Protein AF-W7N283-F1 (afdb_monomer)

Mean predicted aligned error: 11.74 Å

Radius of gyration: 23.72 Å; Cα contacts (8 Å, |Δi|>4): 225; chains: 1; bounding box: 65×32×46 Å

Organism: Gibberella moniliformis (strain M3125 / FGSC 7600) (NCBI:txid334819)

Nearest PDB structures (foldseek):
  5mqs-assembly1_A  TM=9.703E-01  e=4.612E-09  Bacteroides thetaiotaomicron
  6m5a-assembly1_A  TM=9.290E-01  e=7.933E-05  Bifidobacterium longum

Foldseek 3Di:
DDDDPPPCPPPPPDPVVCCVVCNAQNFDDDPDQKTKGFHPHDPPDQKDKDWQDDDLNWIKIWMAHLACPPPVPGHFIFIDTNNHTQDTDNYGGIDMGGNDHRDDDPDDPDDQQFDLPQPPPVDDDADDDDDDPVDDRSVVVHRDRPPPDDD

pLDDT: mean 85.56, std 13.56, range [45.06, 98.5]

Sequence (151 aa):
MYDGYDHSGDYYHSTFVDNVLVGLIGIRVQSGETVVVDPLTPLKWVYFAVENVAYNGHSITALWDRTGSVYDRDEGLKVYVDGQLAGSRETIGLIKIKVGPSVPTPVSPQTNIVANGQRDPRLPLAFASYTSPADHPMQAMNGMIFRIGIP

Solvent-accessible surface area (backbone atoms only — not comparable to full-atom values): 9538 Å² total; per-residue (Å²): 134,94,80,57,94,84,62,68,82,80,70,79,88,70,65,61,67,52,48,44,44,46,54,35,50,13,51,41,89,53,100,61,44,38,41,34,39,37,44,66,63,64,88,85,61,57,62,53,74,48,68,74,42,79,50,63,67,40,35,35,29,47,35,36,23,73,77,15,76,87,78,76,71,53,56,15,30,38,33,26,48,70,86,39,83,60,49,73,38,84,54,89,45,76,45,79,35,77,72,48,77,70,42,85,70,84,77,72,90,76,73,84,45,63,40,75,64,65,90,45,89,92,48,94,80,61,84,64,90,79,93,50,96,88,59,57,48,45,68,81,54,57,68,38,72,56,83,82,80,75,132

Structure (mmCIF, N/CA/C/O backbone):
data_AF-W7N283-F1
#
_entry.id   AF-W7N283-F1
#
loop_
_atom_site.group_PDB
_atom_site.id
_atom_site.type_symbol
_atom_site.label_atom_id
_atom_site.label_alt_id
_atom_site.label_comp_id
_atom_site.label_asym_id
_atom_site.label_entity_id
_atom_site.label_seq_id
_atom_site.pdbx_PDB_ins_code
_atom_site.Cartn_x
_atom_site.Cartn_y
_atom_site.Cartn_z
_atom_site.occupancy
_atom_site.B_iso_or_equiv
_atom_site.auth_seq_id
_atom_site.auth_comp_id
_atom_site.auth_asym_id
_atom_site.auth_atom_id
_atom_site.pdbx_PDB_model_num
ATOM 1 N N . MET A 1 1 ? 27.166 9.448 -29.337 1.00 45.06 1 MET A N 1
ATOM 2 C CA . MET A 1 1 ? 25.840 9.313 -28.700 1.00 45.06 1 MET A CA 1
ATOM 3 C C . MET A 1 1 ? 25.555 7.827 -28.689 1.00 45.06 1 MET A C 1
ATOM 5 O O . MET A 1 1 ? 25.587 7.232 -29.755 1.00 45.06 1 MET A O 1
ATOM 9 N N . TYR A 1 2 ? 25.516 7.226 -27.504 1.00 48.88 2 TYR A N 1
ATOM 10 C CA . TYR A 1 2 ? 25.579 5.777 -27.319 1.00 48.88 2 TYR A CA 1
ATOM 11 C C . TYR A 1 2 ? 24.208 5.152 -27.582 1.00 48.88 2 TYR A C 1
ATOM 13 O O . TYR A 1 2 ? 23.325 5.281 -26.747 1.00 48.88 2 TYR A O 1
ATOM 21 N N . ASP A 1 3 ? 24.043 4.501 -28.729 1.00 55.91 3 ASP A N 1
ATOM 22 C CA . ASP A 1 3 ? 22.930 3.588 -28.976 1.00 55.91 3 ASP A CA 1
ATOM 23 C C . ASP A 1 3 ? 23.495 2.373 -29.718 1.00 55.91 3 ASP A C 1
ATOM 25 O O . ASP A 1 3 ? 23.913 2.465 -30.873 1.00 55.91 3 ASP A O 1
ATOM 29 N N . GLY A 1 4 ? 23.671 1.276 -28.987 1.00 66.06 4 GLY A N 1
ATOM 30 C CA . GLY A 1 4 ? 24.240 0.019 -29.470 1.00 66.06 4 GLY A CA 1
ATOM 31 C C . GLY A 1 4 ? 23.331 -1.148 -29.097 1.00 66.06 4 GLY A C 1
ATOM 32 O O . GLY A 1 4 ? 22.400 -0.986 -28.315 1.00 66.06 4 GLY A O 1
ATOM 33 N N . TYR A 1 5 ? 23.587 -2.329 -29.656 1.00 57.75 5 TYR A N 1
ATOM 34 C CA . TYR A 1 5 ? 22.821 -3.539 -29.338 1.00 57.75 5 TYR A CA 1
ATOM 35 C C . TYR A 1 5 ? 22.898 -3.820 -27.818 1.00 57.75 5 TYR A C 1
ATOM 37 O O . TYR A 1 5 ? 23.994 -3.785 -27.263 1.00 57.75 5 TYR A O 1
ATOM 45 N N . ASP A 1 6 ? 21.749 -4.020 -27.158 1.00 62.41 6 ASP A N 1
ATOM 46 C CA . ASP A 1 6 ? 21.563 -4.147 -25.691 1.00 62.41 6 ASP A CA 1
ATOM 47 C C . ASP A 1 6 ? 21.794 -2.887 -24.821 1.00 62.41 6 ASP A C 1
ATOM 49 O O . ASP A 1 6 ? 21.876 -2.962 -23.593 1.00 62.41 6 ASP A O 1
ATOM 53 N N . HIS A 1 7 ? 21.817 -1.688 -25.408 1.00 61.50 7 HIS A N 1
ATOM 54 C CA . HIS A 1 7 ? 21.704 -0.443 -24.637 1.00 61.50 7 HIS A CA 1
ATOM 55 C C . HIS A 1 7 ? 20.257 -0.231 -24.135 1.00 61.50 7 HIS A C 1
ATOM 57 O O . HIS A 1 7 ? 19.305 -0.281 -24.908 1.00 61.50 7 HIS A O 1
ATOM 63 N N . SER A 1 8 ? 20.095 0.062 -22.837 1.00 62.81 8 SER A N 1
ATOM 64 C CA . SER A 1 8 ? 18.826 0.471 -22.196 1.00 62.81 8 SER A CA 1
ATOM 65 C C . SER A 1 8 ? 17.710 -0.582 -22.063 1.00 62.81 8 SER A C 1
ATOM 67 O O . SER A 1 8 ? 16.591 -0.217 -21.704 1.00 62.81 8 SER A O 1
ATOM 69 N N . GLY A 1 9 ? 17.994 -1.875 -22.263 1.00 65.69 9 GLY A N 1
ATOM 70 C CA . GLY A 1 9 ? 16.989 -2.951 -22.148 1.00 65.69 9 GLY A CA 1
ATOM 71 C C . GLY A 1 9 ? 16.265 -3.009 -20.793 1.00 65.69 9 GLY A C 1
ATOM 72 O O . GLY A 1 9 ? 15.058 -3.228 -20.756 1.00 65.69 9 GLY A O 1
ATOM 73 N N . ASP A 1 10 ? 16.978 -2.691 -19.708 1.00 67.38 10 ASP A N 1
ATOM 74 C CA . ASP A 1 10 ? 16.453 -2.664 -18.333 1.00 67.38 10 ASP A CA 1
ATOM 75 C C . ASP A 1 10 ? 16.477 -1.250 -17.724 1.00 67.38 10 ASP A C 1
ATOM 77 O O . ASP A 1 10 ? 16.678 -1.066 -16.520 1.00 67.38 10 ASP A O 1
ATOM 81 N N . TYR A 1 11 ? 16.343 -0.212 -18.557 1.00 70.50 11 TYR A N 1
ATOM 82 C CA . TYR A 1 11 ? 16.457 1.174 -18.107 1.00 70.50 11 TYR A CA 1
ATOM 83 C C . TYR A 1 11 ? 15.314 1.566 -17.156 1.00 70.50 11 TYR A C 1
ATOM 85 O O . TYR A 1 11 ? 14.229 1.979 -17.565 1.00 70.50 11 TYR A O 1
ATOM 93 N N . TYR A 1 12 ? 15.585 1.475 -15.854 1.00 61.34 12 TYR A N 1
ATOM 94 C CA . TYR A 1 12 ? 14.655 1.812 -14.780 1.00 61.34 12 TYR A CA 1
ATOM 95 C C . TYR A 1 12 ? 15.030 3.146 -14.121 1.00 61.34 12 TYR A C 1
ATOM 97 O O . TYR A 1 12 ? 15.494 3.207 -12.985 1.00 61.34 12 TYR A O 1
ATOM 105 N N . HIS A 1 13 ? 14.856 4.240 -14.865 1.00 63.72 13 HIS A N 1
ATOM 106 C CA . HIS A 1 13 ? 15.197 5.602 -14.426 1.00 63.72 13 HIS A CA 1
ATOM 107 C C . HIS A 1 13 ? 13.951 6.479 -14.174 1.00 63.72 13 HIS A C 1
ATOM 109 O O . HIS A 1 13 ? 14.012 7.707 -14.257 1.00 63.72 13 HIS A O 1
ATOM 115 N N . SER A 1 14 ? 12.795 5.859 -13.906 1.00 63.31 14 SER A N 1
ATOM 116 C CA . SER A 1 14 ? 11.520 6.556 -13.689 1.00 63.31 14 SER A CA 1
ATOM 117 C C . SER A 1 14 ? 10.807 6.095 -12.418 1.00 63.31 14 SER A C 1
ATOM 119 O O . SER A 1 14 ? 10.976 4.973 -11.947 1.00 63.31 14 SER A O 1
ATOM 121 N N . THR A 1 15 ? 9.972 6.974 -11.871 1.00 79.00 15 THR A N 1
ATOM 122 C CA . THR A 1 15 ? 9.198 6.784 -10.637 1.00 79.00 15 THR A CA 1
ATOM 123 C C . THR A 1 15 ? 7.889 6.019 -10.877 1.00 79.00 15 THR A C 1
ATOM 125 O O . THR A 1 15 ? 6.877 6.299 -10.241 1.00 79.00 15 THR A O 1
ATOM 128 N N . PHE A 1 16 ? 7.862 5.061 -11.812 1.00 85.19 16 PHE A N 1
ATOM 129 C CA . PHE A 1 16 ? 6.616 4.407 -12.234 1.00 85.19 16 PHE A CA 1
ATOM 130 C C . PHE A 1 16 ? 5.831 3.797 -11.060 1.00 85.19 16 PHE A C 1
ATOM 132 O O . PHE A 1 16 ? 4.630 4.027 -10.940 1.00 85.19 16 PHE A O 1
ATOM 139 N N . VAL A 1 17 ? 6.510 3.083 -10.157 1.00 89.50 17 VAL A N 1
ATOM 140 C CA . VAL A 1 17 ? 5.874 2.495 -8.965 1.00 89.50 17 VAL A CA 1
ATOM 141 C C . VAL A 1 17 ? 5.304 3.568 -8.035 1.00 89.50 17 VAL A C 1
ATOM 143 O O . VAL A 1 17 ? 4.209 3.386 -7.513 1.00 89.50 17 VAL A O 1
ATOM 146 N N . ASP A 1 18 ? 5.974 4.710 -7.879 1.00 89.94 18 ASP A N 1
ATOM 147 C CA . ASP A 1 18 ? 5.461 5.824 -7.071 1.00 89.94 18 ASP A CA 1
ATOM 148 C C . ASP A 1 18 ? 4.170 6.408 -7.670 1.00 89.94 18 ASP A C 1
ATOM 150 O O . ASP A 1 18 ? 3.178 6.589 -6.962 1.00 89.94 18 ASP A O 1
ATOM 154 N N . ASN A 1 19 ? 4.116 6.568 -8.999 1.00 92.06 19 ASN A N 1
ATOM 155 C CA . ASN A 1 19 ? 2.895 6.993 -9.691 1.00 92.06 19 ASN A CA 1
ATOM 156 C C . ASN A 1 19 ? 1.733 6.016 -9.460 1.00 92.06 19 ASN A C 1
ATOM 158 O O . ASN A 1 19 ? 0.584 6.443 -9.349 1.00 92.06 19 ASN A O 1
ATOM 162 N N . VAL A 1 20 ? 2.010 4.712 -9.381 1.00 94.44 20 VAL A N 1
ATOM 163 C CA . VAL A 1 20 ? 0.984 3.707 -9.078 1.00 94.44 20 VAL A CA 1
ATOM 164 C C . VAL A 1 20 ? 0.558 3.792 -7.610 1.00 94.44 20 VAL A C 1
ATOM 166 O O . VAL A 1 20 ? -0.635 3.902 -7.337 1.00 94.44 20 VAL A O 1
ATOM 169 N N . LEU A 1 21 ? 1.497 3.774 -6.662 1.00 95.31 21 LEU A N 1
ATOM 170 C CA . LEU A 1 21 ? 1.183 3.688 -5.231 1.00 95.31 21 LEU A CA 1
ATOM 171 C C . LEU A 1 21 ? 0.615 4.994 -4.666 1.00 95.31 21 LEU A C 1
ATOM 173 O O . LEU A 1 21 ? -0.438 4.991 -4.027 1.00 95.31 21 LEU A O 1
ATOM 177 N N . VAL A 1 22 ? 1.300 6.109 -4.906 1.00 93.56 22 VAL A N 1
ATOM 178 C CA . VAL A 1 22 ? 0.971 7.419 -4.327 1.00 93.56 22 VAL A CA 1
ATOM 179 C C . VAL A 1 22 ? 0.021 8.198 -5.234 1.00 93.56 22 VAL A C 1
ATOM 181 O O . VAL A 1 22 ? -0.849 8.914 -4.740 1.00 93.56 22 VAL A O 1
ATOM 184 N N . GLY A 1 23 ? 0.151 8.038 -6.554 1.00 93.19 23 GLY A N 1
ATOM 185 C CA . GLY A 1 23 ? -0.712 8.701 -7.532 1.00 93.19 23 GLY A CA 1
ATOM 186 C C . GLY A 1 23 ? -2.054 7.992 -7.730 1.00 93.19 23 GLY A C 1
ATOM 187 O O . GLY A 1 23 ? -3.104 8.561 -7.444 1.00 93.19 23 GLY A O 1
ATOM 188 N N . LEU A 1 24 ? -2.029 6.757 -8.238 1.00 96.06 24 LEU A N 1
ATOM 189 C CA . LEU A 1 24 ? -3.230 6.045 -8.686 1.00 96.06 24 LEU A CA 1
ATOM 190 C C . LEU A 1 24 ? -4.009 5.393 -7.536 1.00 96.06 24 LEU A C 1
ATOM 192 O O . LEU A 1 24 ? -5.212 5.620 -7.410 1.00 96.06 24 LEU A O 1
ATOM 196 N N . ILE A 1 25 ? -3.344 4.586 -6.706 1.00 97.19 25 ILE A N 1
ATOM 197 C CA . ILE A 1 25 ? -3.957 3.961 -5.522 1.00 97.19 25 ILE A CA 1
ATOM 198 C C . ILE A 1 25 ? -4.117 4.983 -4.389 1.00 97.19 25 ILE A C 1
ATOM 200 O O . ILE A 1 25 ? -5.035 4.876 -3.576 1.00 97.19 25 ILE A O 1
ATOM 204 N N . GLY A 1 26 ? -3.271 6.015 -4.367 1.00 96.81 26 GLY A N 1
ATOM 205 C CA . GLY A 1 26 ? -3.445 7.161 -3.486 1.00 96.81 26 GLY A CA 1
ATOM 206 C C . GLY A 1 26 ? -3.046 6.901 -2.037 1.00 96.81 26 GLY A C 1
ATOM 207 O O . GLY A 1 26 ? -3.681 7.459 -1.143 1.00 96.81 26 GLY A O 1
ATOM 208 N N . ILE A 1 27 ? -2.034 6.064 -1.780 1.00 96.88 27 ILE A N 1
ATOM 209 C CA . ILE A 1 27 ? -1.476 5.881 -0.432 1.00 96.88 27 ILE A CA 1
ATOM 210 C C . ILE A 1 27 ? -0.636 7.111 -0.088 1.00 96.88 27 ILE A C 1
ATOM 212 O O . ILE A 1 27 ? 0.438 7.329 -0.645 1.00 96.88 27 ILE A O 1
ATOM 216 N N . ARG A 1 28 ? -1.129 7.933 0.838 1.00 95.56 28 ARG A N 1
ATOM 217 C CA . ARG A 1 28 ? -0.513 9.208 1.213 1.00 95.56 28 ARG A CA 1
ATOM 218 C C . ARG A 1 28 ? 0.051 9.150 2.622 1.00 95.56 28 ARG A C 1
ATOM 220 O O . ARG A 1 28 ? -0.682 8.942 3.595 1.00 95.56 28 ARG A O 1
ATOM 227 N N . VAL A 1 29 ? 1.345 9.436 2.717 1.00 89.31 29 VAL A N 1
ATOM 228 C CA . VAL A 1 29 ? 2.066 9.580 3.983 1.00 89.31 29 VAL A CA 1
ATOM 229 C C . VAL A 1 29 ? 1.517 10.753 4.785 1.00 89.31 29 VAL A C 1
ATOM 231 O O . VAL A 1 29 ? 1.146 11.786 4.228 1.00 89.31 29 VAL A O 1
ATOM 234 N N . GLN A 1 30 ? 1.453 10.584 6.101 1.00 93.06 30 GLN A N 1
ATOM 235 C CA . GLN A 1 30 ? 1.065 11.614 7.057 1.00 93.06 30 GLN A CA 1
ATOM 236 C C . GLN A 1 30 ? 2.159 11.765 8.116 1.00 93.06 30 GLN A C 1
ATOM 238 O O . GLN A 1 30 ? 2.897 10.828 8.401 1.00 93.06 30 GLN A O 1
ATOM 243 N N . SER A 1 31 ? 2.230 12.935 8.748 1.00 85.38 31 SER A N 1
ATOM 244 C CA . SER A 1 31 ? 3.196 13.223 9.817 1.00 85.38 31 SER A CA 1
ATOM 245 C C . SER A 1 31 ? 2.878 12.554 11.163 1.00 85.38 31 SER A C 1
ATOM 247 O O . SER A 1 31 ? 3.654 12.692 12.104 1.00 85.38 31 SER A O 1
ATOM 249 N N . GLY A 1 32 ? 1.744 11.857 11.280 1.00 87.50 32 GLY A N 1
ATOM 250 C CA . GLY A 1 32 ? 1.301 11.197 12.510 1.00 87.50 32 GLY A CA 1
ATOM 251 C C . GLY A 1 32 ? 1.037 9.702 12.330 1.00 87.50 32 GLY A C 1
ATOM 252 O O . GLY A 1 32 ? 1.427 9.087 11.345 1.00 87.50 32 GLY A O 1
ATOM 253 N N . GLU A 1 33 ? 0.291 9.130 13.269 1.00 95.44 33 GLU A N 1
ATOM 254 C CA . GLU A 1 33 ? -0.044 7.698 13.348 1.00 95.44 33 GLU A CA 1
ATOM 255 C C . GLU A 1 33 ? -1.144 7.256 12.372 1.00 95.44 33 GLU A C 1
ATOM 257 O O . GLU A 1 33 ? -1.959 6.385 12.678 1.00 95.44 33 GLU A O 1
ATOM 262 N N . THR A 1 34 ? -1.256 7.912 11.221 1.00 96.94 34 THR A N 1
ATOM 263 C CA . THR A 1 34 ? -2.341 7.662 10.269 1.00 96.94 34 THR A CA 1
ATOM 264 C C . THR A 1 34 ? -1.812 7.494 8.863 1.00 96.94 34 THR A C 1
ATOM 266 O O . THR A 1 34 ? -0.777 8.058 8.526 1.00 96.94 34 THR A O 1
ATOM 269 N N . VAL A 1 35 ? -2.571 6.793 8.032 1.00 97.19 35 VAL A N 1
ATOM 270 C CA . VAL A 1 35 ? -2.387 6.740 6.582 1.00 97.19 35 VAL A CA 1
ATOM 271 C C . VAL A 1 35 ? -3.687 7.166 5.910 1.00 97.19 35 VAL A C 1
ATOM 273 O O . VAL A 1 35 ? -4.778 6.944 6.445 1.00 97.19 35 VAL A O 1
ATOM 276 N N . VAL A 1 36 ? -3.578 7.817 4.757 1.00 98.06 36 VAL A N 1
ATOM 277 C CA . VAL A 1 36 ? -4.725 8.123 3.900 1.00 98.06 36 VAL A CA 1
ATOM 278 C C . VAL A 1 36 ? -4.619 7.272 2.643 1.00 98.06 36 VAL A C 1
ATOM 280 O O . VAL A 1 36 ? -3.551 7.204 2.046 1.00 98.06 36 VAL A O 1
ATOM 283 N N . VAL A 1 37 ? -5.723 6.648 2.247 1.00 98.19 37 VAL A N 1
ATOM 284 C CA . VAL A 1 37 ? -5.871 5.963 0.961 1.00 98.19 37 VAL A CA 1
ATOM 285 C C . VAL A 1 37 ? -6.971 6.684 0.196 1.00 98.19 37 VAL A C 1
ATOM 287 O O . VAL A 1 37 ? -8.099 6.761 0.675 1.00 98.19 37 VAL A O 1
ATOM 290 N N . ASP A 1 38 ? -6.646 7.262 -0.955 1.00 97.69 38 ASP A N 1
ATOM 291 C CA . ASP A 1 38 ? -7.582 8.036 -1.781 1.00 97.69 38 ASP A CA 1
ATOM 292 C C . ASP A 1 38 ? -7.431 7.647 -3.257 1.00 97.69 38 ASP A C 1
ATOM 294 O O . ASP A 1 38 ? -6.733 8.338 -4.007 1.00 97.69 38 ASP A O 1
ATOM 298 N N . PRO A 1 39 ? -8.023 6.509 -3.668 1.00 97.31 39 PRO A N 1
ATOM 299 C CA . PRO A 1 39 ? -7.798 5.970 -5.000 1.00 97.31 39 PRO A CA 1
ATOM 300 C C . PRO A 1 39 ? -8.387 6.879 -6.079 1.00 97.31 39 PRO A C 1
ATOM 302 O O . PRO A 1 39 ? -9.567 7.227 -6.043 1.00 97.31 39 PRO A O 1
ATOM 305 N N . LEU A 1 40 ? -7.577 7.184 -7.092 1.00 96.12 40 LEU A N 1
ATOM 306 C CA . LEU A 1 40 ? -7.971 7.896 -8.312 1.00 96.12 40 LEU A CA 1
ATOM 307 C C . LEU A 1 40 ? -8.245 6.920 -9.469 1.00 96.12 40 LEU A C 1
ATOM 309 O O . LEU A 1 40 ? -8.162 7.270 -10.648 1.00 96.12 40 LEU A O 1
ATOM 313 N N . THR A 1 41 ? -8.542 5.662 -9.137 1.00 95.12 41 THR A N 1
ATOM 314 C CA . THR A 1 41 ? -8.784 4.599 -10.111 1.00 95.12 41 THR A CA 1
ATOM 315 C C . THR A 1 41 ? -10.050 4.865 -10.930 1.00 95.12 41 THR A C 1
ATOM 317 O O . THR A 1 41 ? -11.055 5.315 -10.373 1.00 95.12 41 THR A O 1
ATOM 320 N N . PRO A 1 42 ? -10.072 4.529 -12.233 1.00 93.38 42 PRO A N 1
ATOM 321 C CA . PRO A 1 42 ? -11.275 4.650 -13.049 1.00 93.38 42 PRO A CA 1
ATOM 322 C C . PRO A 1 42 ? -12.454 3.858 -12.470 1.00 93.38 42 PRO A C 1
ATOM 324 O O . PRO A 1 42 ? -12.294 2.695 -12.111 1.00 93.38 42 PRO A O 1
ATOM 327 N N . LEU A 1 43 ? -13.668 4.418 -12.516 1.00 88.06 43 LEU A N 1
ATOM 328 C CA . LEU A 1 43 ? -14.889 3.760 -12.010 1.00 88.06 43 LEU A CA 1
ATOM 329 C C . LEU A 1 43 ? -15.160 2.375 -12.626 1.00 88.06 43 LEU A C 1
ATOM 331 O O . LEU A 1 43 ? -15.819 1.532 -12.023 1.00 88.06 43 LEU A O 1
ATOM 335 N N . LYS A 1 44 ? -14.642 2.117 -13.835 1.00 94.19 44 LYS A N 1
ATOM 336 C CA . LYS A 1 44 ? -14.779 0.822 -14.513 1.00 94.19 44 LYS A CA 1
ATOM 337 C C . LYS A 1 44 ? -13.974 -0.305 -13.858 1.00 94.19 44 LYS A C 1
ATOM 339 O O . LYS A 1 44 ? -14.286 -1.465 -14.116 1.00 94.19 44 LYS A O 1
ATOM 344 N N . TRP A 1 45 ? -12.976 -0.003 -13.026 1.00 95.69 45 TRP A N 1
ATOM 345 C CA . TRP A 1 45 ? -12.179 -1.020 -12.337 1.00 95.69 45 TRP A CA 1
ATOM 346 C C . TRP A 1 45 ? -13.027 -1.783 -11.324 1.00 95.69 45 TRP A C 1
ATOM 348 O O . TRP A 1 45 ? -13.677 -1.205 -10.449 1.00 95.69 45 TRP A O 1
ATOM 358 N N . VAL A 1 46 ? -13.098 -3.099 -11.503 1.00 96.56 46 VAL A N 1
ATOM 359 C CA . VAL A 1 46 ? -13.881 -3.998 -10.643 1.00 96.56 46 VAL A CA 1
ATOM 360 C C . VAL A 1 46 ? -13.114 -4.389 -9.389 1.00 96.56 46 VAL A C 1
ATOM 362 O O . VAL A 1 46 ? -13.747 -4.611 -8.367 1.00 96.56 46 VAL A O 1
ATOM 365 N N . TYR A 1 47 ? -11.783 -4.406 -9.451 1.00 97.81 47 TYR A N 1
ATOM 366 C CA . TYR A 1 47 ? -10.928 -4.717 -8.317 1.00 97.81 47 TYR A CA 1
ATOM 367 C C . TYR A 1 47 ? -9.528 -4.109 -8.478 1.00 97.81 47 TYR A C 1
ATOM 369 O O . TYR A 1 47 ? -9.105 -3.796 -9.593 1.00 97.81 47 TYR A O 1
ATOM 377 N N . PHE A 1 48 ? -8.817 -3.961 -7.365 1.00 97.94 48 PHE A N 1
ATOM 378 C CA . PHE A 1 48 ? -7.359 -3.851 -7.292 1.00 97.94 48 PHE A CA 1
ATOM 379 C C . PHE A 1 48 ? -6.897 -4.264 -5.893 1.00 97.94 48 PHE A C 1
ATOM 381 O O . PHE A 1 48 ? -7.672 -4.200 -4.940 1.00 97.94 48 PHE A O 1
ATOM 388 N N . ALA A 1 49 ? -5.619 -4.597 -5.746 1.00 97.62 49 ALA A N 1
ATOM 389 C CA . ALA A 1 49 ? -4.995 -4.742 -4.441 1.00 97.62 49 ALA A CA 1
ATOM 390 C C . ALA A 1 49 ? -3.553 -4.249 -4.489 1.00 97.62 49 ALA A C 1
ATOM 392 O O . ALA A 1 49 ? -2.853 -4.415 -5.490 1.00 97.62 49 ALA A O 1
ATOM 393 N N . VAL A 1 50 ? -3.122 -3.655 -3.384 1.00 97.56 50 VAL A N 1
ATOM 394 C CA . VAL A 1 50 ? -1.716 -3.494 -3.050 1.00 97.56 50 VAL A CA 1
ATOM 395 C C . VAL A 1 50 ? -1.509 -4.019 -1.641 1.00 97.56 50 VAL A C 1
ATOM 397 O O . VAL A 1 50 ? -2.269 -3.693 -0.729 1.00 97.56 50 VAL A O 1
ATOM 400 N N . GLU A 1 51 ? -0.490 -4.846 -1.479 1.00 96.75 51 GLU A N 1
ATOM 401 C CA . GLU A 1 51 ? -0.190 -5.547 -0.238 1.00 96.75 51 GLU A CA 1
ATOM 402 C C . GLU A 1 51 ? 1.252 -5.269 0.171 1.00 96.75 51 GLU A C 1
ATOM 404 O O . GLU A 1 51 ? 2.096 -4.930 -0.662 1.00 96.75 51 GLU A O 1
ATOM 409 N N . ASN A 1 52 ? 1.541 -5.451 1.458 1.00 95.56 52 ASN A N 1
ATOM 410 C CA . ASN A 1 52 ? 2.893 -5.361 2.009 1.00 95.56 52 ASN A CA 1
ATOM 411 C C . ASN A 1 52 ? 3.576 -4.002 1.797 1.00 95.56 52 ASN A C 1
ATOM 413 O O . ASN A 1 52 ? 4.801 -3.920 1.684 1.00 95.56 52 ASN A O 1
ATOM 417 N N . VAL A 1 53 ? 2.794 -2.918 1.774 1.00 95.50 53 VAL A N 1
ATOM 418 C CA . VAL A 1 53 ? 3.346 -1.564 1.734 1.00 95.50 53 VAL A CA 1
ATOM 419 C C . VAL A 1 53 ? 3.893 -1.232 3.118 1.00 95.50 53 VAL A C 1
ATOM 421 O O . VAL A 1 53 ? 3.133 -1.016 4.061 1.00 95.50 53 VAL A O 1
ATOM 424 N N . ALA A 1 54 ? 5.219 -1.196 3.241 1.00 93.75 54 ALA A N 1
ATOM 425 C CA . ALA A 1 54 ? 5.882 -0.819 4.481 1.00 93.75 54 ALA A CA 1
ATOM 426 C C . ALA A 1 54 ? 5.607 0.658 4.808 1.00 93.75 54 ALA A C 1
ATOM 428 O O . ALA A 1 54 ? 5.936 1.553 4.029 1.00 93.75 54 ALA A O 1
ATOM 429 N N . TYR A 1 55 ? 5.021 0.915 5.975 1.00 93.56 55 TYR A N 1
ATOM 430 C CA . TYR A 1 55 ? 4.653 2.250 6.430 1.00 93.56 55 TYR A CA 1
ATOM 431 C C . TYR A 1 55 ? 4.885 2.382 7.933 1.00 93.56 55 TYR A C 1
ATOM 433 O O . TYR A 1 55 ? 4.204 1.739 8.725 1.00 93.56 55 TYR A O 1
ATOM 441 N N . ASN A 1 56 ? 5.841 3.220 8.345 1.00 92.25 56 ASN A N 1
ATOM 442 C CA . ASN A 1 56 ? 6.154 3.460 9.761 1.00 92.25 56 ASN A CA 1
ATOM 443 C C . ASN A 1 56 ? 6.382 2.171 10.590 1.00 92.25 56 ASN A C 1
ATOM 445 O O . ASN A 1 56 ? 6.055 2.128 11.770 1.00 92.25 56 ASN A O 1
ATOM 449 N N . GLY A 1 57 ? 6.941 1.119 9.982 1.00 92.44 57 GLY A N 1
ATOM 450 C CA . GLY A 1 57 ? 7.165 -0.177 10.640 1.00 92.44 57 GLY A CA 1
ATOM 451 C C . GLY A 1 57 ? 5.968 -1.135 10.626 1.00 92.44 57 GLY A C 1
ATOM 452 O O . GLY A 1 57 ? 6.081 -2.233 11.160 1.00 92.44 57 GLY A O 1
ATOM 453 N N . HIS A 1 58 ? 4.863 -0.747 9.988 1.00 94.69 58 HIS A N 1
ATOM 454 C CA . HIS A 1 58 ? 3.672 -1.567 9.773 1.00 94.69 58 HIS A CA 1
ATOM 4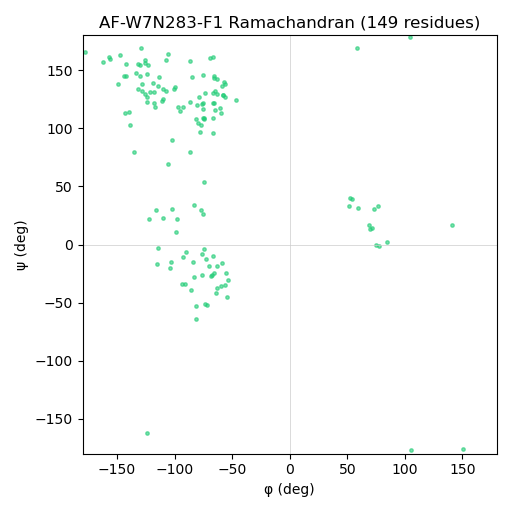55 C C . HIS A 1 58 ? 3.547 -1.999 8.310 1.00 94.69 58 HIS A C 1
ATOM 457 O O . HIS A 1 58 ? 4.085 -1.352 7.407 1.00 94.69 58 HIS A O 1
ATOM 463 N N . SER A 1 59 ? 2.794 -3.069 8.070 1.00 96.38 59 SER A N 1
ATOM 464 C CA . SER A 1 59 ? 2.399 -3.513 6.734 1.00 96.38 59 SER A CA 1
ATOM 465 C C . SER A 1 59 ? 0.998 -3.008 6.401 1.00 96.38 59 SER A C 1
ATOM 467 O O . SER A 1 59 ? 0.027 -3.353 7.078 1.00 96.38 59 SER A O 1
ATOM 469 N N . ILE A 1 60 ? 0.881 -2.196 5.351 1.00 97.75 60 ILE A N 1
ATOM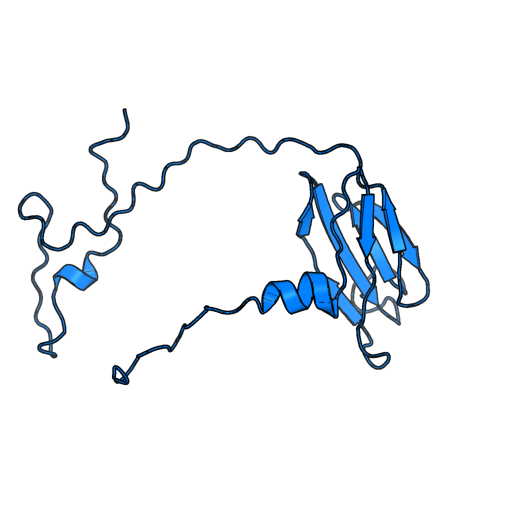 470 C CA . ILE A 1 60 ? -0.399 -1.691 4.854 1.00 97.75 60 ILE A CA 1
ATOM 471 C C . ILE A 1 60 ? -0.837 -2.505 3.643 1.00 97.75 60 ILE A C 1
ATOM 473 O O . ILE A 1 60 ? -0.067 -2.737 2.708 1.00 97.75 60 ILE A O 1
ATOM 477 N N . THR A 1 61 ? -2.106 -2.899 3.650 1.00 98.25 61 THR A N 1
ATOM 478 C CA . THR A 1 61 ? -2.797 -3.449 2.480 1.00 98.25 61 THR A CA 1
ATOM 479 C C . THR A 1 61 ? -4.000 -2.581 2.164 1.00 98.25 61 THR A C 1
ATOM 481 O O . THR A 1 61 ? -4.790 -2.286 3.058 1.00 98.25 61 THR A O 1
ATOM 484 N N . ALA A 1 62 ? -4.156 -2.186 0.905 1.00 98.06 62 ALA A N 1
ATOM 485 C CA . ALA A 1 62 ? -5.354 -1.522 0.410 1.00 98.06 62 ALA A CA 1
ATOM 486 C C . ALA A 1 62 ? -5.906 -2.318 -0.770 1.00 98.06 62 ALA A C 1
ATOM 488 O O . ALA A 1 62 ? -5.208 -2.532 -1.761 1.00 98.06 62 ALA A O 1
ATOM 489 N N . LEU A 1 63 ? -7.160 -2.746 -0.666 1.00 97.69 63 LEU A N 1
ATOM 490 C CA . LEU A 1 63 ? -7.843 -3.484 -1.719 1.00 97.69 63 LEU A CA 1
ATOM 491 C C . LEU A 1 63 ? -9.198 -2.865 -2.019 1.00 97.69 63 LEU A C 1
ATOM 493 O O . LEU A 1 63 ? -9.876 -2.363 -1.129 1.00 97.69 63 LEU A O 1
ATOM 497 N N . TRP A 1 64 ? -9.582 -2.914 -3.281 1.00 98.38 64 TRP A N 1
ATOM 498 C CA . TRP A 1 64 ? -10.924 -2.633 -3.756 1.00 98.38 64 TRP A CA 1
ATOM 499 C C . TRP A 1 64 ? -11.449 -3.895 -4.407 1.00 98.38 64 TRP A C 1
ATOM 501 O O . TRP A 1 64 ? -10.782 -4.456 -5.274 1.00 98.38 64 TRP A O 1
ATOM 511 N N . ASP A 1 65 ? -12.653 -4.299 -4.039 1.00 98.06 65 ASP A N 1
ATOM 512 C CA . ASP A 1 65 ? -13.391 -5.336 -4.742 1.00 98.06 65 ASP A CA 1
ATOM 513 C C . ASP A 1 65 ? -14.856 -4.934 -4.811 1.00 98.06 65 ASP A C 1
ATOM 515 O O . ASP A 1 65 ? -15.544 -4.861 -3.802 1.00 98.06 65 ASP A O 1
ATOM 519 N N . ARG A 1 66 ? -15.361 -4.668 -6.011 1.00 96.88 66 ARG A N 1
ATOM 520 C CA . ARG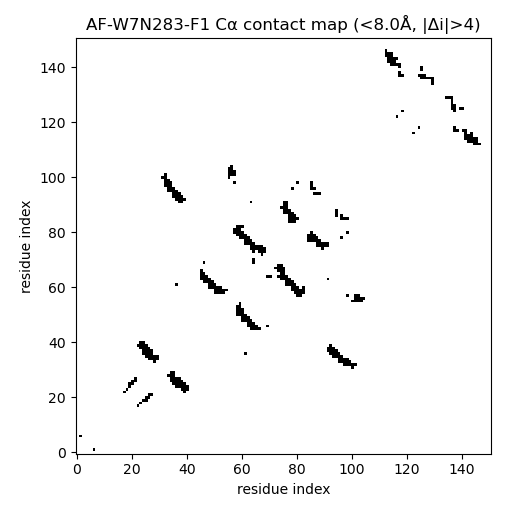 A 1 66 ? -16.751 -4.240 -6.196 1.00 96.88 66 ARG A CA 1
ATOM 521 C C . ARG A 1 66 ? -17.766 -5.322 -5.818 1.00 96.88 66 ARG A C 1
ATOM 523 O O . ARG A 1 66 ? -18.917 -4.996 -5.581 1.00 96.88 66 ARG A O 1
ATOM 530 N N . THR A 1 67 ? -17.365 -6.590 -5.855 1.00 95.62 67 THR A N 1
ATOM 531 C CA . THR A 1 67 ? -18.261 -7.747 -5.682 1.00 95.62 67 THR A CA 1
ATOM 532 C C . THR A 1 67 ? -17.958 -8.562 -4.430 1.00 95.62 67 THR A C 1
ATOM 534 O O . THR A 1 67 ? -18.759 -9.401 -4.037 1.00 95.62 67 THR A O 1
ATOM 537 N N . GLY A 1 68 ? -16.770 -8.374 -3.855 1.00 95.50 68 GLY A N 1
ATOM 538 C CA . GLY A 1 68 ? -16.229 -9.177 -2.762 1.00 95.50 68 GLY A CA 1
ATOM 539 C C . GLY A 1 68 ? -15.731 -10.571 -3.155 1.00 95.50 68 GLY A C 1
ATOM 540 O O . GLY A 1 68 ? -15.266 -11.300 -2.282 1.00 95.50 68 GLY A O 1
ATOM 541 N N . SER A 1 69 ? -15.825 -10.950 -4.434 1.00 94.94 69 SER A N 1
ATOM 542 C CA . SER A 1 69 ? -15.543 -12.309 -4.920 1.00 94.94 69 SER A CA 1
ATOM 543 C C . SER A 1 69 ? -14.107 -12.548 -5.402 1.00 94.94 69 SER A C 1
ATOM 545 O O . SER A 1 69 ? -13.737 -13.685 -5.673 1.00 94.94 69 SER A O 1
ATOM 547 N N . VAL A 1 70 ? -13.297 -11.499 -5.548 1.00 97.62 70 VAL A N 1
ATOM 548 C CA . VAL A 1 70 ? -11.928 -11.591 -6.083 1.00 97.62 70 VAL A CA 1
ATOM 549 C C . VAL A 1 70 ? -10.935 -11.934 -4.982 1.00 97.62 70 VAL A C 1
ATOM 551 O O . VAL A 1 70 ? -10.004 -12.702 -5.214 1.00 97.62 70 VAL A O 1
ATOM 554 N N . TYR A 1 71 ? -11.122 -11.353 -3.794 1.00 96.50 71 TYR A N 1
ATOM 555 C CA . TYR A 1 71 ? -10.193 -11.513 -2.670 1.00 96.50 71 TYR A CA 1
ATOM 556 C C . TYR A 1 71 ? -10.785 -12.261 -1.472 1.00 96.50 71 TYR A C 1
ATOM 558 O O . TYR A 1 71 ? -10.075 -12.459 -0.488 1.00 96.50 71 TYR A O 1
ATOM 566 N N . ASP A 1 72 ? -12.066 -12.643 -1.523 1.00 93.94 72 ASP A N 1
ATOM 567 C CA . ASP A 1 72 ? -12.799 -13.263 -0.407 1.00 93.94 72 ASP A CA 1
ATOM 568 C C . ASP A 1 72 ? -12.736 -12.422 0.882 1.00 93.94 72 ASP A C 1
ATOM 570 O O . ASP A 1 72 ? -12.576 -12.927 1.997 1.00 93.94 72 ASP A O 1
ATOM 574 N N . ARG A 1 73 ? -12.823 -11.095 0.723 1.00 94.38 73 ARG A N 1
ATOM 575 C CA . ARG A 1 73 ? -12.753 -10.111 1.816 1.00 94.38 73 ARG A CA 1
ATOM 576 C C . ARG A 1 73 ? -13.987 -9.222 1.906 1.00 94.38 73 ARG A C 1
ATOM 578 O O . ARG A 1 73 ? -13.888 -8.160 2.500 1.00 94.38 73 ARG A O 1
ATOM 585 N N . ASP A 1 74 ? -15.124 -9.657 1.372 1.00 95.31 74 ASP A N 1
ATOM 586 C CA . ASP A 1 74 ? -16.330 -8.861 1.097 1.00 95.31 74 ASP A CA 1
ATOM 587 C C . ASP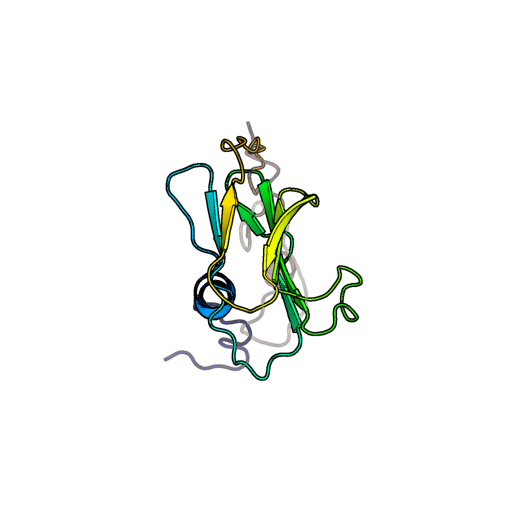 A 1 74 ? -16.087 -7.668 0.162 1.00 95.31 74 ASP A C 1
ATOM 589 O O . ASP A 1 74 ? -14.958 -7.293 -0.153 1.00 95.31 74 ASP A O 1
ATOM 593 N N . GLU A 1 75 ? -17.182 -7.069 -0.293 1.00 97.44 75 GLU A N 1
ATOM 594 C CA . GLU A 1 75 ? -17.152 -5.928 -1.198 1.00 97.44 75 GLU A CA 1
ATOM 595 C C . GLU A 1 75 ? -16.630 -4.639 -0.540 1.00 97.44 75 GLU A C 1
ATOM 597 O O . GLU A 1 75 ? -16.628 -4.466 0.685 1.00 97.44 75 GLU A O 1
ATOM 602 N N . GLY A 1 76 ? -16.202 -3.711 -1.390 1.00 97.88 76 GLY A N 1
ATOM 603 C CA . GLY A 1 76 ? -15.792 -2.365 -1.031 1.00 97.88 76 GLY A CA 1
ATOM 604 C C . GLY A 1 76 ? -14.282 -2.128 -1.056 1.00 97.88 76 GLY A C 1
ATOM 605 O O . GLY A 1 76 ? -13.470 -2.970 -1.444 1.00 97.88 76 GLY A O 1
ATOM 606 N N . LEU A 1 77 ? -13.911 -0.913 -0.655 1.00 98.50 77 LEU A N 1
ATOM 607 C CA . LEU A 1 77 ? -12.540 -0.491 -0.402 1.00 98.50 77 LEU A CA 1
ATOM 608 C C . LEU A 1 77 ? -12.201 -0.859 1.038 1.00 98.50 77 LEU A C 1
ATOM 610 O O . LEU A 1 77 ? -12.870 -0.405 1.965 1.00 98.50 77 LEU A O 1
ATOM 614 N N . LYS A 1 78 ? -11.152 -1.648 1.237 1.00 98.38 78 LYS A N 1
ATOM 615 C CA . LYS A 1 78 ? -10.717 -2.128 2.547 1.00 98.38 78 LYS A CA 1
ATOM 616 C C . LYS A 1 78 ? -9.247 -1.832 2.752 1.00 98.38 78 LYS A C 1
ATOM 618 O O . LYS A 1 78 ? -8.433 -2.001 1.845 1.00 98.38 78 LYS A O 1
ATOM 623 N N . VAL A 1 79 ? -8.919 -1.386 3.958 1.00 98.38 79 VAL A N 1
ATOM 624 C CA . VAL A 1 79 ? -7.547 -1.094 4.362 1.00 98.38 79 VAL A CA 1
ATOM 625 C C . VAL A 1 79 ? -7.211 -1.904 5.603 1.00 98.38 79 VAL A C 1
ATOM 627 O O . VAL A 1 79 ? -7.932 -1.857 6.603 1.00 98.38 79 VAL A O 1
ATOM 630 N N . TYR A 1 80 ? -6.105 -2.633 5.529 1.00 98.31 80 TYR A N 1
ATOM 631 C CA . TYR A 1 80 ? -5.583 -3.458 6.605 1.00 98.31 80 TYR A CA 1
ATOM 632 C C . TYR A 1 80 ? -4.257 -2.895 7.100 1.00 98.31 80 TYR A C 1
ATOM 634 O O . TYR A 1 80 ? -3.444 -2.411 6.309 1.00 98.31 80 TYR A O 1
ATOM 642 N N . VAL A 1 81 ? -4.050 -3.005 8.406 1.00 97.75 81 VAL A N 1
ATOM 643 C CA . VAL A 1 81 ? -2.785 -2.731 9.088 1.00 97.75 81 VAL A CA 1
ATOM 644 C C . VAL A 1 81 ? -2.355 -4.040 9.733 1.00 97.75 81 VAL A C 1
ATOM 646 O O . VAL A 1 81 ? -3.125 -4.634 10.485 1.00 97.75 81 VAL A O 1
ATOM 649 N N . ASP A 1 82 ? -1.172 -4.534 9.378 1.00 97.00 82 ASP A N 1
ATOM 650 C CA . ASP A 1 82 ? -0.608 -5.792 9.886 1.00 97.00 82 ASP A CA 1
ATOM 651 C C . ASP A 1 82 ? -1.568 -6.989 9.736 1.00 97.00 82 ASP A C 1
ATOM 653 O O . ASP A 1 82 ? -1.718 -7.836 10.617 1.00 97.00 82 ASP A O 1
ATOM 657 N N . GLY A 1 83 ? -2.267 -7.038 8.597 1.00 96.62 83 GLY A N 1
ATOM 658 C CA . GLY A 1 83 ? -3.232 -8.090 8.263 1.00 96.62 83 GLY A CA 1
ATOM 659 C C . GLY A 1 83 ? -4.595 -7.967 8.958 1.00 96.62 83 GLY A C 1
ATOM 660 O O . GLY A 1 83 ? -5.488 -8.767 8.678 1.00 96.62 83 GLY A O 1
ATOM 661 N N . GLN A 1 84 ? -4.797 -6.965 9.818 1.00 97.56 84 GLN A N 1
ATOM 662 C CA . GLN A 1 84 ? -6.071 -6.706 10.492 1.00 97.56 84 GLN A CA 1
ATOM 663 C C . GLN A 1 84 ? -6.844 -5.582 9.804 1.00 97.56 84 GLN A C 1
ATOM 665 O O . GLN A 1 84 ? -6.271 -4.554 9.450 1.00 97.56 84 GLN A O 1
ATOM 670 N N . LEU A 1 85 ? -8.154 -5.769 9.608 1.00 97.88 85 LEU A N 1
ATOM 671 C CA . LEU A 1 85 ? -9.003 -4.761 8.969 1.00 97.88 85 LEU A CA 1
ATOM 672 C C . LEU A 1 85 ? -9.068 -3.515 9.858 1.00 97.88 85 LEU A C 1
ATOM 674 O O . LEU A 1 85 ? -9.604 -3.565 10.962 1.00 97.88 85 LEU A O 1
ATOM 678 N N . ALA A 1 86 ? -8.547 -2.400 9.357 1.00 97.94 86 ALA A N 1
ATOM 679 C CA . ALA A 1 86 ? -8.466 -1.145 10.097 1.00 97.94 86 ALA A CA 1
ATOM 680 C C . ALA A 1 86 ? -9.529 -0.131 9.644 1.00 97.94 86 ALA A C 1
ATOM 682 O O . ALA A 1 86 ? -9.884 0.781 10.390 1.00 97.94 86 ALA A O 1
ATOM 683 N N . GLY A 1 87 ? -10.079 -0.302 8.439 1.00 98.00 87 GLY A N 1
ATOM 684 C CA . GLY A 1 87 ? -11.273 0.409 8.001 1.00 98.00 87 GLY A CA 1
ATOM 685 C C . GLY A 1 87 ? -11.736 -0.001 6.610 1.00 98.00 87 GLY A C 1
ATOM 686 O O . GLY A 1 87 ? -11.022 -0.671 5.862 1.00 98.00 87 GLY A O 1
ATOM 687 N N . SER A 1 88 ? -12.963 0.390 6.277 1.00 98.19 88 SER A N 1
ATOM 688 C CA . SER A 1 88 ? -13.586 0.063 4.998 1.00 98.19 88 SER A CA 1
ATOM 689 C C . SER A 1 88 ? -14.537 1.156 4.515 1.00 98.19 88 SER A C 1
ATOM 691 O O . SER A 1 88 ? -14.952 2.026 5.284 1.00 98.19 88 SER A O 1
ATOM 693 N N . ARG A 1 89 ? -14.861 1.106 3.223 1.00 97.94 89 ARG A N 1
ATOM 694 C CA . ARG A 1 89 ? -15.907 1.885 2.562 1.00 97.94 89 ARG A CA 1
ATOM 695 C C . ARG A 1 89 ? -16.601 1.023 1.517 1.00 97.94 89 ARG A C 1
ATOM 697 O O . ARG A 1 89 ? -15.941 0.282 0.803 1.00 97.94 89 ARG A O 1
ATOM 704 N N . GLU A 1 90 ? -17.900 1.215 1.340 1.00 96.81 90 GLU A N 1
ATOM 705 C CA . GLU A 1 90 ? -18.662 0.571 0.256 1.00 96.81 90 GLU A CA 1
ATOM 706 C C . GLU A 1 90 ? -18.246 1.082 -1.136 1.00 96.81 90 GLU A C 1
ATOM 708 O O . GLU A 1 9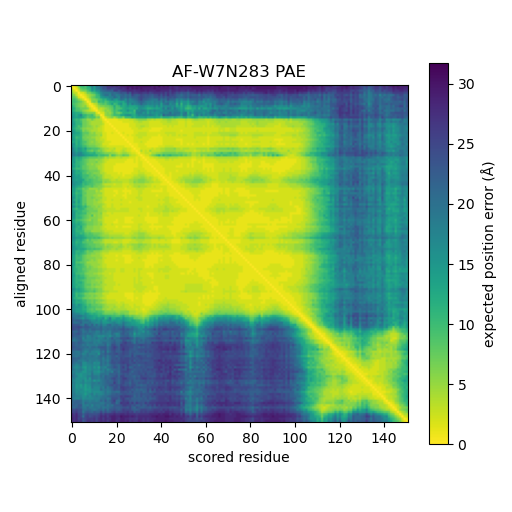0 ? -18.360 0.383 -2.137 1.00 96.81 90 GLU A O 1
ATOM 713 N N . THR A 1 91 ? -17.730 2.313 -1.214 1.00 95.69 91 THR A N 1
ATOM 714 C CA . THR A 1 91 ? -17.360 2.987 -2.466 1.00 95.69 91 THR A CA 1
ATOM 715 C C . THR A 1 91 ? -15.901 3.428 -2.480 1.00 95.69 91 THR A C 1
ATOM 717 O O . THR A 1 91 ? -15.314 3.712 -1.434 1.00 95.69 91 THR A O 1
ATOM 720 N N . ILE A 1 92 ? -15.330 3.549 -3.684 1.00 96.06 92 ILE A N 1
ATOM 721 C CA . ILE A 1 92 ? -14.013 4.162 -3.889 1.00 96.06 92 ILE A CA 1
ATOM 722 C C . ILE A 1 92 ? -14.002 5.609 -3.385 1.00 96.06 92 ILE A C 1
ATOM 724 O O . ILE A 1 92 ? -14.904 6.402 -3.660 1.00 96.06 92 ILE A O 1
ATOM 728 N N . GLY A 1 93 ? -12.927 5.951 -2.684 1.00 95.69 93 GLY A N 1
ATOM 729 C CA . GLY A 1 93 ? -12.535 7.315 -2.360 1.00 95.69 93 GLY A CA 1
ATOM 730 C C . GLY A 1 93 ? -11.766 7.377 -1.047 1.00 95.69 93 GLY A C 1
ATOM 731 O O . GLY A 1 93 ? -11.537 6.357 -0.401 1.00 95.69 93 GLY A O 1
ATOM 732 N N . LEU A 1 94 ? -11.433 8.598 -0.631 1.00 97.88 94 LEU A N 1
ATOM 733 C CA . LEU A 1 94 ? -10.666 8.871 0.580 1.00 97.88 94 LEU A CA 1
ATOM 734 C C . LEU A 1 94 ? -11.144 8.094 1.818 1.00 97.88 94 LEU A C 1
ATOM 736 O O . LEU A 1 94 ? -12.294 8.214 2.249 1.00 97.88 94 LEU A O 1
ATOM 740 N N . ILE A 1 95 ? -10.226 7.358 2.434 1.00 98.25 95 ILE A N 1
ATOM 741 C CA . ILE A 1 95 ? -10.350 6.773 3.766 1.00 98.25 95 ILE A CA 1
ATOM 742 C C . ILE A 1 95 ? -9.081 7.092 4.562 1.00 98.25 95 ILE A C 1
ATOM 744 O O . ILE A 1 95 ? -7.963 6.970 4.061 1.00 98.25 95 ILE A O 1
ATOM 748 N N . LYS A 1 96 ? -9.250 7.540 5.809 1.00 98.00 96 LYS A N 1
ATOM 749 C CA . LYS A 1 96 ? -8.147 7.811 6.737 1.00 98.00 96 LYS A CA 1
ATOM 750 C C . LYS A 1 96 ? -8.154 6.766 7.842 1.00 98.00 96 LYS A C 1
ATOM 752 O O . LYS A 1 96 ? -9.160 6.609 8.527 1.00 98.00 96 LYS A O 1
ATOM 757 N N . ILE A 1 97 ? -7.027 6.091 8.020 1.00 97.81 97 ILE A N 1
ATOM 758 C CA . ILE A 1 97 ? -6.871 4.956 8.928 1.00 97.81 97 ILE A CA 1
ATOM 759 C C . ILE A 1 97 ? -5.838 5.286 9.993 1.00 97.81 97 ILE A C 1
ATOM 761 O O . ILE A 1 97 ? -4.802 5.876 9.686 1.00 97.81 97 ILE A O 1
ATOM 765 N N . LYS A 1 98 ? -6.108 4.892 11.241 1.00 96.56 98 LYS A N 1
ATOM 766 C CA . LYS A 1 98 ? -5.103 4.908 12.304 1.00 96.56 98 LYS A CA 1
ATOM 767 C C . LYS A 1 98 ? -4.223 3.667 12.167 1.00 96.56 98 LYS A C 1
ATOM 769 O O . LYS A 1 98 ? -4.727 2.553 12.218 1.00 96.56 98 LYS A O 1
ATOM 774 N N . VAL A 1 99 ? -2.930 3.890 11.984 1.00 95.31 99 VAL A N 1
ATOM 775 C CA . VAL A 1 99 ? -1.904 2.847 11.872 1.00 95.31 99 VAL A CA 1
ATOM 776 C C . VAL A 1 99 ? -1.273 2.565 13.236 1.00 95.31 99 VAL A C 1
ATOM 778 O O . VAL A 1 99 ? -0.979 1.421 13.548 1.00 95.31 99 VAL A O 1
ATOM 781 N N . GLY A 1 100 ? -1.151 3.593 14.080 1.00 93.69 100 GLY A N 1
ATOM 782 C CA . GLY A 1 100 ? -0.450 3.505 15.360 1.00 93.69 100 GLY A CA 1
ATOM 783 C C . GLY A 1 100 ? 0.932 4.168 15.324 1.00 93.69 100 GLY A C 1
ATOM 784 O O . GLY A 1 100 ? 1.310 4.758 14.303 1.00 93.69 100 GLY A O 1
ATOM 785 N N . PRO A 1 101 ? 1.646 4.160 16.462 1.00 93.69 101 PRO A N 1
ATOM 786 C CA . PRO A 1 101 ? 2.968 4.762 16.582 1.00 93.69 101 PRO A CA 1
ATOM 787 C C . PRO A 1 101 ? 3.985 4.019 15.721 1.00 93.69 101 PRO A C 1
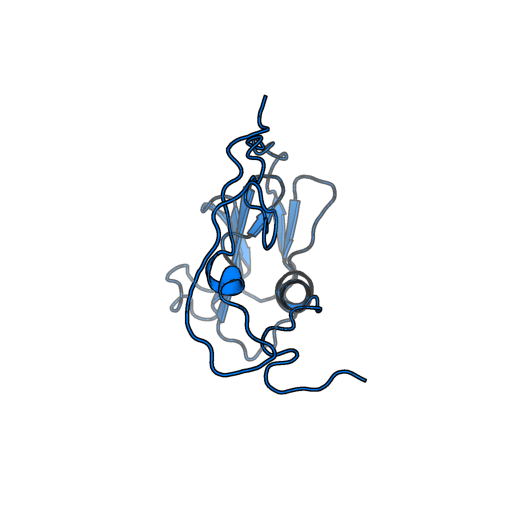ATOM 789 O O . PRO A 1 101 ? 3.940 2.798 15.621 1.00 93.69 101 PRO A O 1
ATOM 792 N N . SER A 1 102 ? 4.945 4.754 15.158 1.00 91.12 102 SER A N 1
ATOM 793 C CA . SER A 1 102 ? 5.991 4.151 14.337 1.00 91.12 102 SER A CA 1
ATOM 794 C C . SER A 1 102 ? 6.779 3.095 15.109 1.00 91.12 102 SER A C 1
ATOM 796 O O . SER A 1 102 ? 7.312 3.375 16.186 1.00 91.12 102 SER A O 1
ATOM 798 N N . VAL A 1 103 ? 6.912 1.907 14.522 1.00 90.75 103 VAL A N 1
ATOM 799 C CA . VAL A 1 103 ? 7.719 0.813 15.064 1.00 90.75 103 VAL A CA 1
ATOM 800 C C . VAL A 1 103 ? 9.105 0.862 14.414 1.00 90.75 103 VAL A C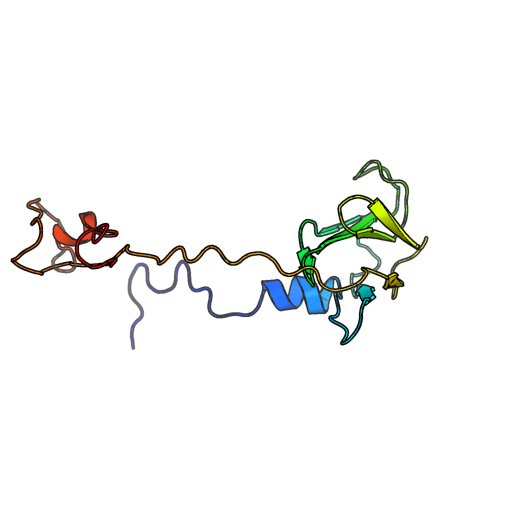 1
ATOM 802 O O . VAL A 1 103 ? 9.222 0.668 13.201 1.00 90.75 103 VAL A O 1
ATOM 805 N N . PRO A 1 104 ? 10.185 1.127 15.173 1.00 84.50 104 PRO A N 1
ATOM 806 C CA . PRO A 1 104 ? 11.533 1.094 14.625 1.00 84.50 104 PRO A CA 1
ATOM 807 C C . PRO A 1 104 ? 11.837 -0.307 14.100 1.00 84.50 104 PRO A C 1
ATOM 809 O O . PRO A 1 104 ? 11.864 -1.272 14.861 1.00 84.50 104 PRO A O 1
ATOM 812 N N . THR A 1 105 ? 12.077 -0.429 12.798 1.00 76.31 105 THR A N 1
ATOM 813 C CA . THR A 1 105 ? 12.604 -1.674 12.240 1.00 76.31 105 THR A CA 1
ATOM 814 C C . THR A 1 105 ? 14.092 -1.744 12.585 1.00 76.31 105 THR A C 1
ATOM 816 O O . THR A 1 105 ? 14.827 -0.825 12.209 1.00 76.31 105 THR A O 1
ATOM 819 N N . PRO A 1 106 ? 14.566 -2.782 13.300 1.00 77.12 106 PRO A N 1
ATOM 820 C CA . PRO A 1 106 ? 15.988 -2.948 13.556 1.00 77.12 106 PRO A CA 1
ATOM 821 C C . PRO A 1 106 ? 16.713 -3.061 12.216 1.00 77.12 106 PRO A C 1
ATOM 823 O O . PRO A 1 106 ? 16.518 -4.022 11.471 1.00 77.12 106 PRO A O 1
ATOM 826 N N . VAL A 1 107 ? 17.537 -2.070 11.884 1.00 73.00 107 VAL A N 1
ATOM 827 C CA . VAL A 1 107 ? 18.394 -2.162 10.706 1.00 73.00 107 VAL A CA 1
ATOM 828 C C . VAL A 1 107 ? 19.525 -3.106 11.076 1.00 73.00 107 VAL A C 1
ATOM 830 O O . VAL A 1 107 ? 20.383 -2.766 11.891 1.00 73.00 107 VAL A O 1
ATOM 833 N N . SER A 1 108 ? 19.523 -4.312 10.508 1.00 71.12 108 SER A N 1
ATOM 834 C CA . SER A 1 108 ? 20.707 -5.158 10.591 1.00 71.12 108 SER A CA 1
ATOM 835 C C . SER A 1 108 ? 21.839 -4.431 9.861 1.00 71.12 108 SER A C 1
ATOM 837 O O . SER A 1 108 ? 21.636 -4.038 8.710 1.00 71.12 108 SER A O 1
ATOM 839 N N . PRO A 1 109 ? 23.029 -4.260 10.462 1.00 70.94 109 PRO A N 1
ATOM 840 C CA . PRO A 1 109 ? 24.182 -3.662 9.796 1.00 70.94 109 PRO A CA 1
ATOM 841 C C . PRO A 1 109 ? 24.787 -4.669 8.803 1.00 70.94 109 PRO A C 1
ATOM 843 O O . PRO A 1 109 ? 25.955 -5.034 8.885 1.00 70.94 109 PRO A O 1
ATOM 846 N N . GLN A 1 110 ? 23.971 -5.206 7.895 1.00 71.69 110 GLN A N 1
ATOM 847 C CA . GLN A 1 110 ? 24.461 -6.026 6.802 1.00 71.69 110 GLN A CA 1
ATOM 848 C C . GLN A 1 110 ? 25.055 -5.089 5.760 1.00 71.69 110 GLN A C 1
ATOM 850 O O . GLN A 1 110 ? 24.348 -4.429 5.004 1.00 71.69 110 GLN A O 1
ATOM 855 N N . THR A 1 111 ? 26.380 -5.023 5.744 1.00 71.56 111 THR A N 1
ATOM 856 C CA . THR A 1 111 ? 27.125 -4.336 4.696 1.00 71.56 111 THR A CA 1
ATOM 857 C C . THR A 1 111 ? 27.183 -5.235 3.470 1.00 71.56 111 THR A C 1
ATOM 859 O O . THR A 1 111 ? 27.613 -6.387 3.553 1.00 71.56 111 THR A O 1
ATOM 862 N N . ASN A 1 112 ? 26.774 -4.707 2.317 1.00 74.06 112 ASN A N 1
ATOM 863 C CA . ASN A 1 112 ? 27.017 -5.379 1.052 1.00 74.06 112 ASN A CA 1
ATOM 864 C C . ASN A 1 112 ? 28.530 -5.401 0.783 1.00 74.06 112 ASN A C 1
ATOM 866 O O . ASN A 1 112 ? 29.130 -4.365 0.512 1.00 74.06 112 ASN A O 1
ATOM 870 N N . ILE A 1 113 ? 29.137 -6.583 0.881 1.00 74.50 113 ILE A N 1
ATOM 871 C CA . ILE A 1 113 ? 30.560 -6.815 0.586 1.00 74.50 113 ILE A CA 1
ATOM 872 C C . ILE A 1 113 ? 30.790 -7.402 -0.809 1.00 74.50 113 ILE A C 1
ATOM 874 O O . ILE A 1 113 ? 31.883 -7.879 -1.120 1.00 74.50 113 ILE A O 1
ATOM 878 N N . VAL A 1 114 ? 29.754 -7.417 -1.645 1.00 75.50 114 VAL A N 1
ATOM 879 C CA . VAL A 1 114 ? 29.881 -7.792 -3.047 1.00 75.50 114 VAL A CA 1
ATOM 880 C C . VAL A 1 114 ? 30.538 -6.635 -3.788 1.00 75.50 114 VAL A C 1
ATOM 882 O O . VAL A 1 114 ? 30.028 -5.516 -3.797 1.00 75.50 114 VAL A O 1
ATOM 885 N N . ALA A 1 115 ? 31.672 -6.909 -4.422 1.00 72.44 115 ALA A N 1
ATOM 886 C CA . ALA A 1 115 ? 32.421 -5.926 -5.185 1.00 72.44 115 ALA A CA 1
ATOM 887 C C . ALA A 1 115 ? 32.845 -6.484 -6.545 1.00 72.44 115 ALA A C 1
ATOM 889 O O . ALA A 1 115 ? 33.166 -7.663 -6.713 1.00 72.44 115 ALA A O 1
ATOM 890 N N . ASN A 1 116 ? 32.898 -5.595 -7.535 1.00 74.12 116 ASN A N 1
ATOM 891 C CA . ASN A 1 116 ? 33.423 -5.909 -8.856 1.00 74.12 116 ASN A CA 1
ATOM 892 C C . ASN A 1 116 ? 34.941 -5.698 -8.867 1.00 74.12 116 ASN A C 1
ATOM 894 O O . ASN A 1 116 ? 35.434 -4.692 -9.364 1.00 74.12 116 ASN A O 1
ATOM 898 N N . GLY A 1 117 ? 35.696 -6.660 -8.338 1.00 68.50 117 GLY A N 1
ATOM 899 C CA . GLY A 1 117 ? 37.167 -6.656 -8.386 1.00 68.50 117 GLY A CA 1
ATOM 900 C C . GLY A 1 117 ? 37.758 -7.029 -9.751 1.00 68.50 117 GLY A C 1
ATOM 901 O O . GLY A 1 117 ? 38.849 -7.594 -9.818 1.00 68.50 117 GLY A O 1
ATOM 902 N N . GLN A 1 118 ? 37.026 -6.794 -10.842 1.00 74.19 118 GLN A N 1
ATOM 903 C CA . GLN A 1 118 ? 37.488 -7.137 -12.182 1.00 74.19 118 GLN A CA 1
ATOM 904 C C . GLN A 1 118 ? 38.837 -6.452 -12.436 1.00 74.19 118 GLN A C 1
ATOM 906 O O . GLN A 1 118 ? 38.955 -5.238 -12.299 1.00 74.19 118 GLN A O 1
ATOM 911 N N . ARG A 1 119 ? 39.837 -7.241 -12.847 1.00 67.31 119 ARG A N 1
ATOM 912 C CA . ARG A 1 119 ? 41.197 -6.789 -13.191 1.00 67.31 119 ARG A CA 1
ATOM 913 C C . ARG A 1 119 ? 42.080 -6.351 -12.010 1.00 67.31 119 ARG A C 1
ATOM 915 O O . ARG A 1 119 ? 43.134 -5.773 -12.261 1.00 67.31 119 ARG A O 1
ATOM 922 N N . ASP A 1 120 ? 41.726 -6.660 -10.758 1.00 76.38 120 ASP A N 1
ATOM 923 C CA . ASP A 1 120 ? 42.711 -6.604 -9.667 1.00 76.38 120 ASP A CA 1
ATOM 924 C C . ASP A 1 120 ? 43.639 -7.832 -9.764 1.00 76.38 120 ASP A C 1
ATOM 926 O O . ASP A 1 120 ? 43.162 -8.961 -9.624 1.00 76.38 120 ASP A O 1
ATOM 930 N N . PRO A 1 121 ? 44.953 -7.657 -9.994 1.00 74.31 121 PRO A N 1
ATOM 931 C CA . PRO A 1 121 ? 45.890 -8.772 -10.149 1.00 74.31 121 PRO A CA 1
ATOM 932 C C . PRO A 1 121 ? 46.084 -9.595 -8.865 1.00 74.31 121 PRO A C 1
ATOM 934 O O . PRO A 1 121 ? 46.717 -10.647 -8.905 1.00 74.31 121 PRO A O 1
ATOM 937 N N . ARG A 1 122 ? 45.567 -9.127 -7.722 1.00 77.75 122 ARG A N 1
ATOM 938 C CA . ARG A 1 122 ? 45.601 -9.834 -6.432 1.00 77.75 122 ARG A CA 1
ATOM 939 C C . ARG A 1 122 ? 44.384 -10.739 -6.219 1.00 77.75 122 ARG A C 1
ATOM 941 O O . ARG A 1 122 ? 44.337 -11.455 -5.222 1.00 77.75 122 ARG A O 1
ATOM 948 N N . LEU A 1 123 ? 43.396 -10.687 -7.113 1.00 78.75 123 LEU A N 1
ATOM 949 C CA . LEU A 1 123 ? 42.176 -11.490 -7.063 1.00 78.75 123 LEU A CA 1
ATOM 950 C C . LEU A 1 123 ? 42.212 -12.605 -8.122 1.00 78.75 123 LEU A C 1
ATOM 952 O O . LEU A 1 123 ? 43.038 -12.559 -9.036 1.00 78.75 123 LEU A O 1
ATOM 956 N N . PRO A 1 124 ? 41.340 -13.626 -8.017 1.00 80.38 124 PRO A N 1
ATOM 957 C CA . PRO A 1 124 ? 41.274 -14.688 -9.013 1.00 80.38 124 PRO A CA 1
ATOM 958 C C . PRO A 1 124 ? 41.030 -14.147 -10.428 1.00 80.38 124 PRO A C 1
ATOM 960 O O . PRO A 1 124 ? 40.206 -13.255 -10.632 1.00 80.38 124 PRO A O 1
ATOM 963 N N . LEU A 1 125 ? 41.742 -14.715 -11.402 1.00 81.69 125 LEU A N 1
ATOM 964 C CA . LEU A 1 125 ? 41.654 -14.346 -12.814 1.00 81.69 125 LEU A CA 1
ATOM 965 C C . LEU A 1 125 ? 40.926 -15.441 -13.602 1.00 81.69 125 LEU A C 1
ATOM 967 O O . LEU A 1 125 ? 41.260 -16.620 -13.481 1.00 81.69 125 LEU A O 1
ATOM 971 N N . ALA A 1 126 ? 39.962 -15.053 -14.436 1.00 80.94 126 ALA A N 1
ATOM 972 C CA . ALA A 1 126 ? 39.309 -15.954 -15.382 1.00 80.94 126 ALA A CA 1
ATOM 973 C C . ALA A 1 126 ? 40.112 -16.075 -16.676 1.00 80.94 126 ALA A C 1
ATOM 975 O O . ALA A 1 126 ? 40.643 -15.090 -17.193 1.00 80.94 126 ALA A O 1
ATOM 976 N N . PHE A 1 127 ? 40.095 -17.278 -17.249 1.00 85.56 127 PHE A N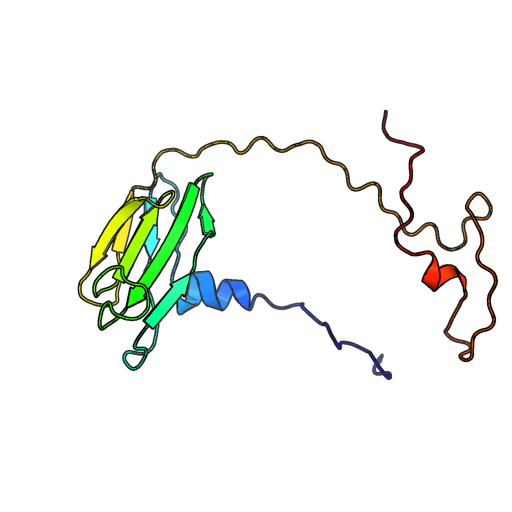 1
ATOM 977 C CA . PHE A 1 127 ? 40.527 -17.542 -18.614 1.00 85.56 127 PHE A CA 1
ATOM 978 C C . PHE A 1 127 ? 39.398 -18.256 -19.367 1.00 85.56 127 PHE A C 1
ATOM 980 O O . PHE A 1 127 ? 38.824 -19.222 -18.872 1.00 85.56 127 PHE A O 1
ATOM 987 N N . ALA A 1 128 ? 39.054 -17.754 -20.550 1.00 84.50 128 ALA A N 1
ATOM 988 C CA . ALA A 1 128 ? 38.075 -18.349 -21.455 1.00 84.50 128 ALA A CA 1
ATOM 989 C C . ALA A 1 128 ? 38.272 -17.770 -22.863 1.00 84.50 128 ALA A C 1
ATOM 991 O O . ALA A 1 128 ? 38.795 -16.664 -23.012 1.00 84.50 128 ALA A O 1
ATOM 992 N N . SER A 1 129 ? 37.832 -18.492 -23.892 1.00 85.50 129 SER A N 1
ATOM 993 C CA . SER A 1 129 ? 37.643 -17.917 -25.227 1.00 85.50 129 SER A CA 1
ATOM 994 C C . SER A 1 129 ? 36.383 -17.051 -25.256 1.00 85.50 129 SER A C 1
ATOM 996 O O . SER A 1 129 ? 35.392 -17.391 -24.613 1.00 85.50 129 SER A O 1
ATOM 998 N N . TYR A 1 130 ? 36.398 -15.974 -26.036 1.00 83.69 130 TYR A N 1
ATOM 999 C CA . TYR A 1 130 ? 35.257 -15.081 -26.235 1.00 83.69 130 TYR A CA 1
ATOM 1000 C C . TYR A 1 130 ? 35.206 -14.616 -27.695 1.00 83.69 130 TYR A C 1
ATOM 1002 O O . TYR A 1 130 ? 36.216 -14.652 -28.399 1.00 83.69 130 TYR A O 1
ATOM 1010 N N . THR A 1 131 ? 34.021 -14.237 -28.172 1.00 82.69 131 THR A N 1
ATOM 1011 C CA . THR A 1 131 ? 33.761 -14.004 -29.604 1.00 82.69 131 THR A CA 1
ATOM 1012 C C . THR A 1 131 ? 33.712 -12.530 -29.995 1.00 82.69 131 THR A C 1
ATOM 1014 O O . THR A 1 131 ? 33.805 -12.227 -31.182 1.00 82.69 131 THR A O 1
ATOM 1017 N N . SER A 1 132 ? 33.589 -11.609 -29.032 1.00 85.50 132 SER A N 1
ATOM 1018 C CA . SER A 1 132 ? 33.554 -10.164 -29.284 1.00 85.50 132 SER A CA 1
ATOM 1019 C C . SER A 1 132 ? 34.768 -9.447 -28.685 1.00 85.50 132 SER A C 1
ATOM 1021 O O . SER A 1 132 ? 35.084 -9.669 -27.521 1.00 85.50 132 SER A O 1
ATOM 1023 N N . PRO A 1 133 ? 35.410 -8.499 -29.392 1.00 79.31 133 PRO A N 1
ATOM 1024 C CA . PRO A 1 133 ? 36.444 -7.635 -28.809 1.00 79.31 133 PRO A CA 1
ATOM 1025 C C . PRO A 1 133 ? 35.972 -6.785 -27.616 1.00 79.31 133 PRO A C 1
ATOM 1027 O O . PRO A 1 133 ? 36.804 -6.245 -26.891 1.00 79.31 133 PRO A O 1
ATOM 1030 N N . ALA A 1 134 ? 34.655 -6.642 -27.429 1.00 80.88 134 ALA A N 1
ATOM 1031 C CA . ALA A 1 134 ? 34.059 -5.963 -26.279 1.00 80.88 134 ALA A CA 1
ATOM 1032 C C . ALA A 1 134 ? 33.917 -6.871 -25.038 1.00 80.88 134 ALA A C 1
ATOM 1034 O O . ALA A 1 134 ? 33.729 -6.366 -23.928 1.00 80.88 134 ALA A O 1
ATOM 1035 N N . ASP A 1 135 ? 34.037 -8.191 -25.203 1.00 81.62 135 ASP A N 1
ATOM 1036 C CA . ASP A 1 135 ? 33.921 -9.156 -24.112 1.00 81.62 135 ASP A CA 1
ATOM 1037 C C . ASP A 1 135 ? 35.261 -9.358 -23.401 1.00 81.62 135 ASP A C 1
ATOM 1039 O O . ASP A 1 135 ? 36.346 -9.120 -23.938 1.00 81.62 135 ASP A O 1
ATOM 1043 N N . HIS A 1 136 ? 35.193 -9.828 -22.158 1.00 82.06 136 HIS A N 1
ATOM 1044 C CA . HIS A 1 136 ? 36.373 -10.223 -21.403 1.00 82.06 136 HIS A CA 1
ATOM 1045 C C . HIS A 1 136 ? 36.017 -11.358 -20.432 1.00 82.06 136 HIS A C 1
ATOM 1047 O O . HIS A 1 136 ? 35.005 -11.235 -19.740 1.00 82.06 136 HIS A O 1
ATOM 1053 N N . PRO A 1 137 ? 36.849 -12.407 -20.266 1.00 85.25 137 PRO A N 1
ATOM 1054 C CA . PRO A 1 137 ? 36.561 -13.523 -19.352 1.00 85.25 137 PRO A CA 1
ATOM 1055 C C . PRO A 1 137 ? 36.242 -13.085 -17.913 1.00 85.25 137 PRO A C 1
ATOM 1057 O O . PRO A 1 137 ? 35.436 -13.702 -17.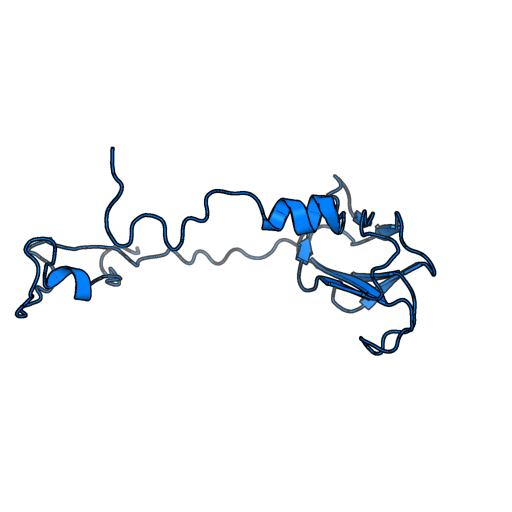226 1.00 85.25 137 PRO A O 1
ATOM 1060 N N . MET A 1 138 ? 36.820 -11.964 -17.472 1.00 82.31 138 MET A N 1
ATOM 1061 C CA . MET A 1 138 ? 36.550 -11.366 -16.153 1.00 82.31 138 MET A CA 1
ATOM 1062 C C . MET A 1 138 ? 35.105 -10.892 -15.946 1.00 82.31 138 MET A C 1
ATOM 1064 O O . MET A 1 138 ? 34.704 -10.708 -14.801 1.00 82.31 138 MET A O 1
ATOM 1068 N N . GLN A 1 139 ? 34.317 -10.694 -17.006 1.00 78.25 139 GLN A N 1
ATOM 1069 C CA . GLN A 1 139 ? 32.903 -10.327 -16.878 1.00 78.25 139 GLN A CA 1
ATOM 1070 C C . GLN A 1 139 ? 32.069 -11.478 -16.289 1.00 78.25 139 GLN A C 1
ATOM 1072 O O . GLN A 1 139 ? 31.102 -11.219 -15.578 1.00 78.25 139 GLN A O 1
ATOM 1077 N N . ALA A 1 140 ? 32.502 -12.732 -16.482 1.00 74.75 140 ALA A N 1
ATOM 1078 C CA . ALA A 1 140 ? 31.903 -13.910 -15.850 1.00 74.75 140 ALA A CA 1
ATOM 1079 C C . ALA A 1 140 ? 32.226 -14.027 -14.347 1.00 74.75 140 ALA A C 1
ATOM 1081 O O . ALA A 1 140 ? 31.610 -14.822 -13.645 1.00 74.75 140 ALA A O 1
ATOM 1082 N N . MET A 1 141 ? 33.187 -13.242 -13.846 1.00 72.12 141 MET A N 1
ATOM 1083 C CA . MET A 1 141 ? 33.582 -13.193 -12.433 1.00 72.12 141 MET A CA 1
ATOM 1084 C C . MET A 1 141 ? 33.020 -11.960 -11.710 1.00 72.12 141 MET A C 1
ATOM 1086 O O . MET A 1 141 ? 33.656 -11.416 -10.806 1.00 72.12 141 MET A O 1
ATOM 1090 N N . ASN A 1 142 ? 31.850 -11.467 -12.126 1.00 67.69 142 ASN A N 1
ATOM 1091 C CA . ASN A 1 142 ? 31.167 -10.404 -11.395 1.00 67.69 142 ASN A CA 1
ATOM 1092 C C . ASN A 1 142 ? 30.692 -10.898 -10.011 1.00 67.69 142 ASN A C 1
ATOM 1094 O O . ASN A 1 142 ? 30.628 -12.094 -9.735 1.00 67.69 142 ASN A O 1
ATOM 1098 N N . GLY A 1 143 ? 30.410 -9.963 -9.104 1.00 66.44 143 GLY A N 1
ATOM 1099 C CA . GLY A 1 143 ? 29.808 -10.315 -7.817 1.00 66.44 143 GLY A CA 1
ATOM 1100 C C . GLY A 1 143 ? 30.737 -11.016 -6.814 1.00 66.44 143 GLY A C 1
ATOM 1101 O O . GLY A 1 143 ? 30.272 -11.809 -5.994 1.00 66.44 143 GLY A O 1
ATOM 1102 N N . MET A 1 144 ? 32.044 -10.733 -6.840 1.00 70.81 144 MET A N 1
ATOM 1103 C CA . MET A 1 144 ? 32.976 -11.315 -5.871 1.00 70.81 144 MET A CA 1
ATOM 1104 C C . MET A 1 144 ? 32.672 -10.837 -4.448 1.00 70.81 144 MET A C 1
ATOM 1106 O O . MET A 1 144 ? 32.541 -9.644 -4.187 1.00 70.81 144 MET A O 1
ATOM 1110 N N . ILE A 1 145 ? 32.616 -11.779 -3.508 1.00 71.19 145 ILE A N 1
ATOM 1111 C CA . ILE A 1 145 ? 32.446 -11.491 -2.082 1.00 71.19 145 ILE A CA 1
ATOM 1112 C C . ILE A 1 145 ? 33.814 -11.124 -1.499 1.00 71.19 145 ILE A C 1
ATOM 1114 O O . ILE A 1 145 ? 34.677 -11.991 -1.326 1.00 71.19 145 ILE A O 1
ATOM 1118 N N . PHE A 1 146 ? 34.028 -9.849 -1.177 1.00 71.56 146 PHE A N 1
ATOM 1119 C CA . PHE A 1 146 ? 35.266 -9.391 -0.549 1.00 71.56 146 PHE A CA 1
ATOM 1120 C C . PHE A 1 146 ? 35.233 -9.750 0.939 1.00 71.56 146 PHE A C 1
ATOM 1122 O O . PHE A 1 146 ? 34.665 -9.043 1.762 1.00 71.56 146 PHE A O 1
ATOM 1129 N N . ARG A 1 147 ? 35.855 -10.879 1.301 1.00 65.00 147 ARG A N 1
ATOM 1130 C CA . ARG A 1 147 ? 35.997 -11.313 2.707 1.00 65.00 147 ARG A CA 1
ATOM 1131 C C . ARG A 1 147 ? 37.070 -10.540 3.487 1.00 65.00 147 ARG A C 1
ATOM 1133 O O . ARG A 1 147 ? 37.205 -10.723 4.690 1.00 65.00 147 ARG A O 1
ATOM 1140 N N . ILE A 1 148 ? 37.847 -9.710 2.799 1.00 56.44 148 ILE A N 1
ATOM 1141 C CA . ILE A 1 148 ? 38.981 -8.949 3.330 1.00 56.44 148 ILE A CA 1
ATOM 1142 C C . ILE A 1 148 ? 38.546 -7.498 3.538 1.00 56.44 148 ILE A C 1
ATOM 1144 O O . ILE A 1 148 ? 38.647 -6.689 2.622 1.00 56.44 148 ILE A O 1
ATOM 1148 N N . GLY A 1 149 ? 38.029 -7.178 4.726 1.00 54.09 149 GLY A N 1
ATOM 1149 C CA . GLY A 1 149 ? 37.737 -5.787 5.101 1.00 54.09 149 GLY A CA 1
ATOM 1150 C C . GLY A 1 149 ? 36.461 -5.531 5.900 1.00 54.09 149 GLY A C 1
ATOM 1151 O O . GLY A 1 149 ? 36.043 -4.379 5.964 1.00 54.09 149 GLY A O 1
ATOM 1152 N N . ILE A 1 150 ? 35.841 -6.546 6.507 1.00 52.12 150 ILE A N 1
ATOM 1153 C CA . ILE A 1 150 ? 34.895 -6.306 7.606 1.00 52.12 150 ILE A CA 1
ATOM 1154 C C . ILE A 1 150 ? 35.716 -6.389 8.906 1.00 52.12 150 ILE A C 1
ATOM 1156 O O . ILE A 1 150 ? 36.339 -7.436 9.105 1.00 52.12 150 ILE A O 1
ATOM 1160 N N . PRO A 1 151 ? 35.814 -5.326 9.729 1.00 54.50 151 PRO A N 1
ATOM 1161 C CA . PRO A 1 151 ? 36.361 -5.442 11.082 1.00 54.50 151 PRO A CA 1
ATOM 1162 C C . PRO A 1 151 ? 35.534 -6.396 11.952 1.00 54.50 151 PRO A C 1
ATOM 1164 O O . PRO A 1 151 ? 34.298 -6.460 11.759 1.00 54.50 151 PRO A O 1
#

Secondary structure (DSSP, 8-state):
----TTTTTT---S-HHHIIIIIIS-EE--SSSEEEE-----TT--EEEEEEEEETTEEEEEEEESSSTTTSS-SEEEEEETTEEEEEESSSS-EEEE--S------------EE--TT-TTS-------SSTT--GGGGG-SEE--S---